Protein AF-A0A3C0VPR1-F1 (afdb_monomer)

Solvent-accessible surface area (backbone atoms only — not comparable to full-atom values): 4549 Å² total; per-residue (Å²): 82,62,51,35,37,70,69,76,34,76,55,52,78,41,80,58,71,44,45,44,86,78,40,55,70,34,44,52,46,19,43,78,59,71,29,44,57,23,31,80,84,68,43,70,75,78,74,93,45,98,71,47,71,40,82,20,32,36,35,25,39,70,75,55,52,56,56,48,51,72,50,53,58,56,54,67,73,75,105

pLDDT: mean 89.23, std 12.75, range [42.31, 98.44]

Structure (mmCIF, N/CA/C/O backbone):
data_AF-A0A3C0VPR1-F1
#
_entry.id   AF-A0A3C0VPR1-F1
#
loop_
_atom_site.group_PDB
_atom_site.id
_atom_site.type_symbol
_atom_site.label_atom_id
_atom_site.label_alt_id
_atom_site.label_comp_id
_atom_site.label_asym_id
_atom_site.label_entity_id
_atom_site.label_seq_id
_atom_site.pdbx_PDB_ins_code
_atom_site.Cartn_x
_atom_site.Cartn_y
_atom_site.Cartn_z
_atom_site.occupancy
_atom_site.B_iso_or_equiv
_atom_site.auth_seq_id
_atom_site.auth_comp_id
_atom_site.auth_asym_id
_atom_site.auth_atom_id
_atom_site.pdbx_PDB_model_num
ATOM 1 N N . LEU A 1 1 ? -5.472 -4.857 1.655 1.00 96.56 1 LEU A N 1
ATOM 2 C CA . LEU A 1 1 ? -5.967 -3.643 0.964 1.00 96.56 1 LEU A CA 1
ATOM 3 C C . LEU A 1 1 ? -7.486 -3.548 1.038 1.00 96.56 1 LEU A C 1
ATOM 5 O O . LEU A 1 1 ? -7.949 -2.738 1.817 1.00 96.56 1 LEU A O 1
ATOM 9 N N . ALA A 1 2 ? -8.263 -4.416 0.378 1.00 98.00 2 ALA A N 1
ATOM 10 C CA . ALA A 1 2 ? -9.735 -4.358 0.446 1.00 98.00 2 ALA A CA 1
ATOM 11 C C . ALA A 1 2 ? -10.308 -4.397 1.879 1.00 98.00 2 ALA A C 1
ATOM 13 O O . ALA A 1 2 ? -11.189 -3.617 2.214 1.00 98.00 2 ALA A O 1
ATOM 14 N N . LEU A 1 3 ? -9.759 -5.250 2.751 1.00 98.19 3 LEU A N 1
ATOM 15 C CA . LEU A 1 3 ? -10.162 -5.309 4.161 1.00 98.19 3 LEU A CA 1
ATOM 16 C C . LEU A 1 3 ? -9.844 -4.021 4.943 1.00 98.19 3 LEU A C 1
ATOM 18 O O . LEU A 1 3 ? -10.567 -3.682 5.872 1.00 98.19 3 LEU A O 1
ATOM 22 N N . VAL A 1 4 ? -8.789 -3.301 4.547 1.00 97.19 4 VAL A N 1
ATOM 23 C CA . VAL A 1 4 ? -8.436 -1.997 5.129 1.00 97.19 4 VAL A CA 1
ATOM 24 C C . VAL A 1 4 ? -9.395 -0.925 4.618 1.00 97.19 4 VAL A C 1
ATOM 26 O O . VAL A 1 4 ? -9.984 -0.206 5.412 1.00 97.19 4 VAL A O 1
ATOM 29 N N . ALA A 1 5 ? -9.638 -0.884 3.305 1.00 98.00 5 ALA A N 1
ATOM 30 C CA . ALA A 1 5 ? -10.610 0.025 2.697 1.00 98.00 5 ALA A CA 1
ATOM 31 C C . ALA A 1 5 ? -12.028 -0.154 3.272 1.00 98.00 5 ALA A C 1
ATOM 33 O O . ALA A 1 5 ? -12.748 0.814 3.478 1.00 98.00 5 ALA A O 1
ATOM 34 N N . GLY A 1 6 ? -12.423 -1.394 3.572 1.00 97.62 6 GLY A N 1
ATOM 35 C CA . GLY A 1 6 ? -13.707 -1.712 4.195 1.00 97.62 6 GLY A CA 1
ATOM 36 C C . GLY A 1 6 ? -13.759 -1.517 5.715 1.00 97.62 6 GLY A C 1
ATOM 37 O O . GLY A 1 6 ? -14.753 -1.915 6.315 1.00 97.62 6 GLY A O 1
ATOM 38 N N . GLY A 1 7 ? -12.703 -0.995 6.350 1.00 95.31 7 GLY A N 1
ATOM 39 C CA . GLY A 1 7 ? -12.657 -0.743 7.797 1.00 95.31 7 GLY A CA 1
ATOM 40 C C . GLY A 1 7 ? -12.628 -1.995 8.682 1.00 95.31 7 GLY A C 1
ATOM 41 O O . GLY A 1 7 ? -12.870 -1.901 9.880 1.00 95.31 7 GLY A O 1
ATOM 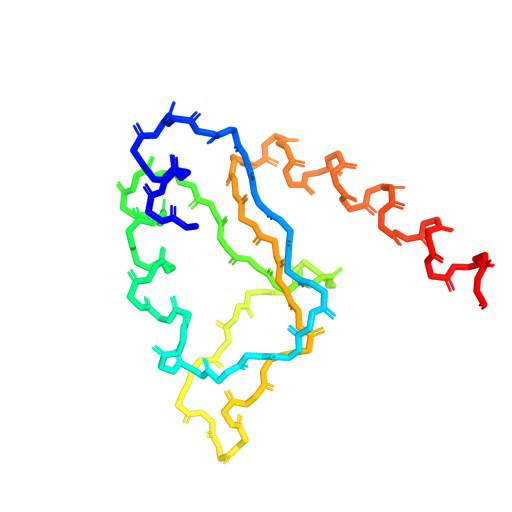42 N N . GLN A 1 8 ? -12.350 -3.175 8.119 1.00 97.81 8 GLN A N 1
ATOM 43 C CA . GLN A 1 8 ? -12.257 -4.434 8.877 1.00 97.81 8 GLN A CA 1
ATOM 44 C C . GLN A 1 8 ? -10.876 -4.623 9.518 1.00 97.81 8 GLN A C 1
ATOM 46 O O . GLN A 1 8 ? -10.736 -5.386 10.468 1.00 97.81 8 GLN A O 1
ATOM 51 N N . PHE A 1 9 ? -9.857 -3.954 8.976 1.00 95.75 9 PHE A N 1
ATOM 52 C CA . PHE A 1 9 ? -8.501 -3.907 9.512 1.00 95.75 9 PHE A CA 1
ATOM 53 C C . PHE A 1 9 ? -7.994 -2.470 9.465 1.00 95.75 9 PHE A C 1
ATOM 55 O O . PHE A 1 9 ? -8.215 -1.772 8.480 1.00 95.75 9 PHE A O 1
ATOM 62 N N . ASP A 1 10 ? -7.250 -2.055 10.486 1.00 93.12 10 ASP A N 1
ATOM 63 C CA . ASP A 1 10 ? -6.765 -0.675 10.581 1.00 93.12 10 ASP A CA 1
ATOM 64 C C . ASP A 1 10 ? -5.662 -0.360 9.558 1.00 93.12 10 ASP A C 1
ATOM 66 O O . ASP A 1 10 ? -5.545 0.763 9.063 1.00 93.12 10 ASP A O 1
ATOM 70 N N . ALA A 1 11 ? -4.828 -1.358 9.246 1.00 94.12 11 ALA A N 1
ATOM 71 C CA . ALA A 1 11 ? -3.711 -1.215 8.326 1.00 94.12 11 ALA A CA 1
ATOM 72 C C . ALA A 1 11 ? -3.173 -2.571 7.829 1.00 94.12 11 ALA A C 1
ATOM 74 O O . ALA A 1 11 ? -3.509 -3.635 8.351 1.00 94.12 11 ALA A O 1
ATOM 75 N N . THR A 1 12 ? -2.299 -2.539 6.821 1.00 93.88 12 THR A N 1
ATOM 76 C CA . THR A 1 12 ? -1.560 -3.707 6.320 1.00 93.88 12 THR A CA 1
ATOM 77 C C . THR A 1 12 ? -0.107 -3.356 6.002 1.00 93.88 12 THR A C 1
ATOM 79 O O . THR A 1 12 ? 0.196 -2.237 5.591 1.00 93.88 12 THR A O 1
ATOM 82 N N . LEU A 1 13 ? 0.783 -4.342 6.134 1.00 92.44 13 LEU A N 1
ATOM 83 C CA . LEU A 1 13 ? 2.192 -4.266 5.749 1.00 92.44 13 LEU A CA 1
ATOM 84 C C . LEU A 1 13 ? 2.524 -5.439 4.822 1.00 92.44 13 LEU A C 1
ATOM 86 O O . LEU A 1 13 ? 2.200 -6.585 5.126 1.00 92.44 13 LEU A O 1
ATOM 90 N N . ILE A 1 14 ? 3.175 -5.161 3.697 1.00 91.81 14 ILE A N 1
ATOM 91 C CA . ILE A 1 14 ? 3.621 -6.162 2.726 1.00 91.81 14 ILE A CA 1
ATOM 92 C C . ILE A 1 14 ? 5.135 -6.022 2.584 1.00 91.81 14 ILE A C 1
ATOM 94 O O . ILE A 1 14 ? 5.624 -5.001 2.108 1.00 91.81 14 ILE A O 1
ATOM 98 N N . MET A 1 15 ? 5.878 -7.049 3.002 1.00 88.75 15 MET A N 1
ATOM 99 C CA . MET A 1 15 ? 7.351 -7.038 2.993 1.00 88.75 15 MET A CA 1
ATOM 100 C C . MET A 1 15 ? 7.970 -7.761 1.791 1.00 88.75 15 MET A C 1
ATOM 102 O O . MET A 1 15 ? 9.179 -7.699 1.590 1.00 88.75 15 MET A O 1
ATOM 106 N N . ASN A 1 16 ? 7.168 -8.467 0.992 1.00 90.94 16 ASN A N 1
ATOM 107 C CA . ASN A 1 16 ? 7.627 -9.079 -0.248 1.00 90.94 16 ASN A CA 1
ATOM 108 C C . ASN A 1 16 ? 7.291 -8.200 -1.451 1.00 90.94 16 ASN A C 1
ATOM 110 O O . ASN A 1 16 ? 6.364 -7.393 -1.426 1.00 90.94 16 ASN A O 1
ATOM 114 N N . ALA A 1 17 ? 8.035 -8.403 -2.536 1.00 93.50 17 ALA A N 1
ATOM 115 C CA . ALA A 1 17 ? 7.794 -7.644 -3.746 1.00 93.50 17 ALA A CA 1
ATOM 116 C C . ALA A 1 17 ? 6.428 -7.972 -4.378 1.00 93.50 17 ALA A C 1
ATOM 118 O O . ALA A 1 17 ? 5.922 -9.100 -4.274 1.00 93.50 17 ALA A O 1
ATOM 119 N N . LYS A 1 18 ? 5.846 -6.970 -5.034 1.00 96.19 18 LYS A N 1
ATOM 120 C CA . LYS A 1 18 ? 4.550 -7.020 -5.724 1.00 96.19 18 LYS A CA 1
ATOM 121 C C . LYS A 1 18 ? 4.645 -6.229 -7.024 1.00 96.19 18 LYS A C 1
ATOM 123 O O . LYS A 1 18 ? 5.393 -5.254 -7.079 1.00 96.19 18 LYS A O 1
ATOM 128 N N . ASN A 1 19 ? 3.937 -6.658 -8.059 1.00 97.31 19 ASN A N 1
ATOM 129 C CA . ASN A 1 19 ? 3.847 -5.901 -9.305 1.00 97.31 19 ASN A CA 1
ATOM 130 C C . ASN A 1 19 ? 2.711 -4.875 -9.232 1.00 97.31 19 ASN A C 1
ATOM 132 O O . ASN A 1 19 ? 1.807 -5.020 -8.410 1.00 97.31 19 ASN A O 1
ATOM 136 N N . ASP A 1 20 ? 2.714 -3.896 -10.138 1.00 97.81 20 ASP A N 1
ATOM 137 C CA . ASP A 1 20 ? 1.639 -2.909 -10.310 1.00 97.81 20 ASP A CA 1
ATOM 138 C C . ASP A 1 20 ? 0.243 -3.549 -10.240 1.00 97.81 20 ASP A C 1
ATOM 140 O O . ASP A 1 20 ? -0.602 -3.120 -9.456 1.00 97.81 20 ASP A O 1
ATOM 144 N N . TRP A 1 21 ? 0.014 -4.622 -11.004 1.00 97.50 21 TRP A N 1
ATOM 145 C CA . TRP A 1 21 ? -1.291 -5.289 -11.083 1.00 97.50 21 TRP A CA 1
ATOM 146 C C . TRP A 1 21 ? -1.707 -6.015 -9.797 1.00 97.50 21 TRP A C 1
ATOM 148 O O . TRP A 1 21 ? -2.895 -6.251 -9.598 1.00 97.50 21 TRP A O 1
ATOM 158 N N . ASP A 1 22 ? -0.768 -6.332 -8.903 1.00 96.88 22 ASP A N 1
ATOM 159 C CA . ASP A 1 22 ? -1.089 -6.924 -7.600 1.00 96.88 22 ASP A CA 1
ATOM 160 C C . ASP A 1 22 ? -1.602 -5.865 -6.601 1.00 96.88 22 ASP A C 1
ATOM 162 O O . ASP A 1 22 ? -2.201 -6.215 -5.582 1.00 96.88 22 ASP A O 1
ATOM 166 N N . ILE A 1 23 ? -1.333 -4.576 -6.857 1.00 97.31 23 ILE A N 1
ATOM 167 C CA . ILE A 1 23 ? -1.516 -3.479 -5.894 1.00 97.31 23 ILE A CA 1
ATOM 168 C C . ILE A 1 23 ? -2.570 -2.479 -6.365 1.00 97.31 23 ILE A C 1
ATOM 170 O O . ILE A 1 23 ? -3.421 -2.092 -5.568 1.00 97.31 23 ILE A O 1
ATOM 174 N N . ALA A 1 24 ? -2.535 -2.079 -7.639 1.00 97.56 24 ALA A N 1
ATOM 175 C CA . ALA A 1 24 ? -3.215 -0.886 -8.147 1.00 97.56 24 ALA A CA 1
ATOM 176 C C . ALA A 1 24 ? -4.717 -0.844 -7.820 1.00 97.56 24 ALA A C 1
ATOM 178 O O . ALA A 1 24 ? -5.231 0.181 -7.380 1.00 97.56 24 ALA A O 1
ATOM 179 N N . ALA A 1 25 ? -5.420 -1.972 -7.964 1.00 98.25 25 ALA A N 1
ATOM 180 C CA . ALA A 1 25 ? -6.840 -2.046 -7.623 1.00 98.25 25 ALA A CA 1
ATOM 181 C C . ALA A 1 25 ? -7.090 -1.828 -6.120 1.00 98.25 25 ALA A C 1
ATOM 183 O O . ALA A 1 25 ? -8.018 -1.128 -5.730 1.00 98.25 25 ALA A O 1
ATOM 184 N N . GLY A 1 26 ? -6.257 -2.425 -5.266 1.00 97.94 26 GLY A N 1
ATOM 185 C CA . GLY A 1 26 ? -6.371 -2.276 -3.820 1.00 97.94 26 GLY A CA 1
ATOM 186 C C . GLY A 1 26 ? -5.939 -0.899 -3.320 1.00 97.94 26 GLY A C 1
ATOM 187 O O . GLY A 1 26 ? -6.501 -0.434 -2.334 1.00 97.94 26 GLY A O 1
ATOM 188 N N . ASP A 1 27 ? -4.972 -0.268 -3.986 1.00 97.62 27 ASP A N 1
ATOM 189 C CA . ASP A 1 27 ? -4.566 1.114 -3.719 1.00 97.62 27 ASP A CA 1
ATOM 190 C C . ASP A 1 27 ? -5.733 2.073 -3.937 1.00 97.62 27 ASP A C 1
ATOM 192 O O . ASP A 1 27 ? -6.135 2.762 -3.003 1.00 97.62 27 ASP A O 1
ATOM 196 N N . LEU A 1 28 ? -6.385 1.998 -5.103 1.00 98.00 28 LEU A N 1
ATOM 197 C CA . LEU A 1 28 ? -7.552 2.829 -5.395 1.00 98.00 28 LEU A CA 1
ATOM 198 C C . LEU A 1 28 ? -8.662 2.660 -4.347 1.00 98.00 28 LEU A C 1
ATOM 200 O O . LEU A 1 28 ? -9.202 3.648 -3.865 1.00 98.00 28 LEU A O 1
ATOM 204 N N . LEU A 1 29 ? -8.969 1.423 -3.939 1.00 98.44 29 LEU A N 1
ATOM 205 C CA . LEU A 1 29 ? -9.971 1.177 -2.894 1.00 98.44 29 LEU A CA 1
ATOM 206 C C . LEU A 1 29 ? -9.618 1.865 -1.571 1.00 98.44 29 LEU A C 1
ATOM 208 O O . LEU A 1 29 ? -10.492 2.429 -0.920 1.00 98.44 29 LEU A O 1
ATOM 212 N N . VAL A 1 30 ? -8.354 1.785 -1.150 1.00 97.81 30 VAL A N 1
ATOM 213 C CA . VAL A 1 30 ? -7.902 2.414 0.096 1.00 97.81 30 VAL A CA 1
ATOM 214 C C . VAL A 1 30 ? -7.930 3.934 -0.035 1.00 97.81 30 VAL A C 1
ATOM 216 O O . VAL A 1 30 ? -8.387 4.596 0.891 1.00 97.81 30 VAL A O 1
ATOM 219 N N . HIS A 1 31 ? -7.500 4.472 -1.176 1.00 96.94 31 HIS A N 1
ATOM 220 C CA . HIS A 1 31 ? -7.507 5.906 -1.445 1.00 96.94 31 HIS A CA 1
ATOM 221 C C . HIS A 1 31 ? -8.921 6.498 -1.395 1.00 96.94 31 HIS A C 1
ATOM 223 O O . HIS A 1 31 ? -9.159 7.462 -0.673 1.00 96.94 31 HIS A O 1
ATOM 229 N N . GLU A 1 32 ? -9.884 5.878 -2.081 1.00 97.81 32 GLU A N 1
ATOM 230 C CA . GLU A 1 32 ? -11.289 6.320 -2.088 1.00 97.81 32 GLU A CA 1
ATOM 231 C C . GLU A 1 32 ? -11.968 6.161 -0.717 1.00 97.81 32 GLU A C 1
ATOM 233 O O . GLU A 1 32 ? -12.903 6.888 -0.388 1.00 97.81 32 GLU A O 1
ATOM 238 N N . ALA A 1 33 ? -11.475 5.248 0.124 1.00 96.94 33 ALA A N 1
ATOM 239 C CA . ALA A 1 33 ? -11.893 5.129 1.521 1.00 96.94 33 ALA A CA 1
ATOM 240 C C . ALA A 1 33 ? -11.241 6.181 2.449 1.00 96.94 33 ALA A C 1
ATOM 242 O O . ALA A 1 33 ? -11.471 6.155 3.659 1.00 96.94 33 ALA A O 1
ATOM 243 N N . GLY A 1 34 ? -10.421 7.094 1.914 1.00 95.31 34 GLY A N 1
ATOM 244 C CA . GLY A 1 34 ? -9.704 8.128 2.669 1.00 95.31 34 GLY A CA 1
ATOM 245 C C . GLY A 1 34 ? -8.410 7.648 3.337 1.00 95.31 34 GLY A C 1
ATOM 246 O O . GLY A 1 34 ? -7.868 8.341 4.197 1.00 95.31 34 GLY A O 1
ATOM 247 N N . GLY A 1 35 ? -7.926 6.458 2.984 1.00 95.81 35 GLY A N 1
ATOM 248 C CA . GLY A 1 35 ? -6.645 5.923 3.433 1.00 95.81 35 GLY A CA 1
ATOM 249 C C . GLY A 1 35 ? -5.494 6.244 2.479 1.00 95.81 35 GLY A C 1
ATOM 250 O O . GLY A 1 35 ? -5.660 6.843 1.418 1.00 95.81 35 GLY A O 1
ATOM 251 N N . VAL A 1 36 ? -4.301 5.786 2.851 1.00 95.81 36 VAL A N 1
ATOM 252 C CA . VAL A 1 36 ? -3.074 5.949 2.066 1.00 95.81 36 VAL A CA 1
ATOM 253 C C . VAL A 1 36 ? -2.428 4.598 1.813 1.00 95.81 36 VAL A C 1
ATOM 255 O O . VAL A 1 36 ? -2.419 3.735 2.691 1.00 95.81 36 VAL A O 1
ATOM 258 N N . VAL A 1 37 ? -1.847 4.438 0.622 1.00 96.38 37 VAL A N 1
ATOM 259 C CA . VAL A 1 37 ? -0.904 3.367 0.288 1.00 96.38 37 VAL A CA 1
ATOM 260 C C . VAL A 1 37 ? 0.420 3.991 -0.137 1.00 96.38 37 VAL A C 1
ATOM 262 O O . VAL A 1 37 ? 0.469 4.881 -0.985 1.00 96.38 37 VAL A O 1
ATOM 265 N N . CYS A 1 38 ? 1.518 3.532 0.453 1.00 94.81 38 CYS A N 1
ATOM 266 C CA . CYS A 1 38 ? 2.853 4.004 0.105 1.00 94.81 38 CYS A CA 1
ATOM 267 C C . CYS A 1 38 ? 3.900 2.903 0.282 1.00 94.81 38 CYS A C 1
ATOM 269 O O . CYS A 1 38 ? 3.659 1.867 0.909 1.00 94.81 38 CYS A O 1
ATOM 271 N N . GLY A 1 39 ? 5.075 3.115 -0.303 1.00 92.69 39 GLY A N 1
ATOM 272 C CA . GLY A 1 39 ? 6.224 2.244 -0.108 1.00 92.69 39 GLY A CA 1
ATOM 273 C C . GLY A 1 39 ? 6.676 2.213 1.354 1.00 92.69 39 GLY A C 1
ATOM 274 O O . GLY A 1 39 ? 6.337 3.077 2.164 1.00 92.69 39 GLY A O 1
ATOM 275 N N . LEU A 1 40 ? 7.512 1.232 1.697 1.00 88.19 40 LEU A N 1
ATOM 276 C CA . LEU A 1 40 ? 8.127 1.141 3.033 1.00 88.19 40 LEU A CA 1
ATOM 277 C C . LEU A 1 40 ? 9.046 2.332 3.369 1.00 88.19 40 LEU A C 1
ATOM 279 O O . LEU A 1 40 ? 9.471 2.481 4.510 1.00 88.19 40 LEU A O 1
ATOM 283 N N . ASP A 1 41 ? 9.395 3.147 2.375 1.00 86.19 41 ASP A N 1
ATOM 284 C CA . ASP A 1 41 ? 10.131 4.408 2.493 1.00 86.19 41 ASP A CA 1
ATOM 285 C C . ASP A 1 41 ? 9.207 5.640 2.556 1.00 86.19 41 ASP A C 1
ATOM 287 O O . ASP A 1 41 ? 9.676 6.772 2.454 1.00 86.19 41 ASP A O 1
ATOM 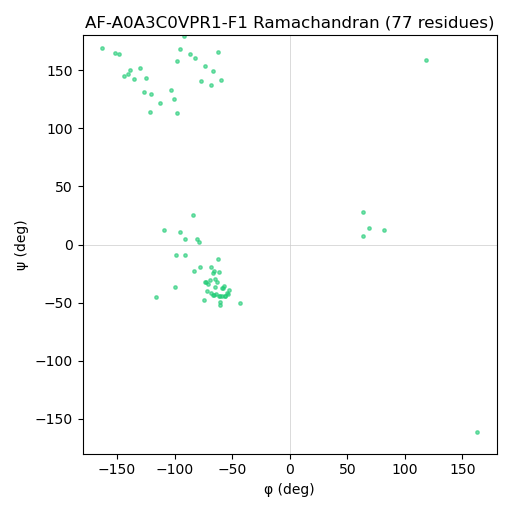291 N N . ARG A 1 42 ? 7.895 5.422 2.721 1.00 86.94 42 ARG A N 1
ATOM 292 C CA . ARG A 1 42 ? 6.816 6.424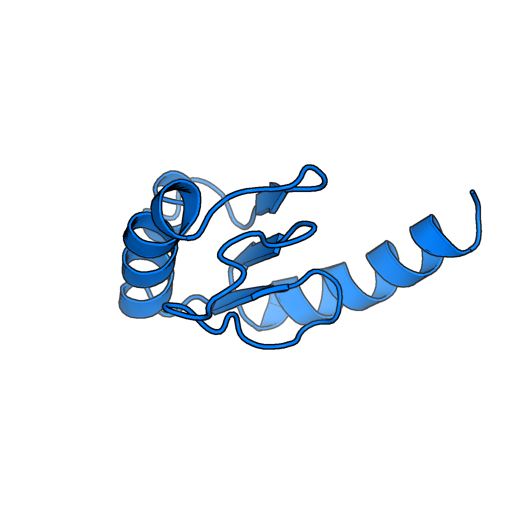 2.713 1.00 86.94 42 ARG A CA 1
ATOM 293 C C . ARG A 1 42 ? 6.628 7.163 1.392 1.00 86.94 42 ARG A C 1
ATOM 295 O O . ARG A 1 42 ? 5.834 8.102 1.343 1.00 86.94 42 ARG A O 1
ATOM 302 N N . LYS A 1 43 ? 7.314 6.770 0.320 1.00 89.88 43 LYS A N 1
ATOM 303 C CA . LYS A 1 43 ? 7.085 7.386 -0.985 1.00 89.88 43 LYS A CA 1
ATOM 304 C C . LYS A 1 43 ? 5.809 6.841 -1.593 1.00 89.88 43 LYS A C 1
ATOM 306 O O . LYS A 1 43 ? 5.506 5.652 -1.484 1.00 89.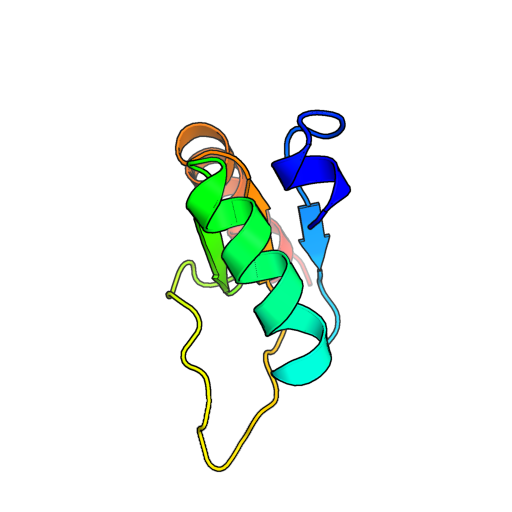88 43 LYS A O 1
ATOM 311 N N . GLN A 1 44 ? 5.059 7.726 -2.235 1.00 92.31 44 GLN A N 1
ATOM 312 C CA . GLN A 1 44 ? 3.889 7.327 -2.997 1.00 92.31 44 GLN A CA 1
ATOM 313 C C . GLN A 1 44 ? 4.301 6.350 -4.101 1.00 92.31 44 GLN A C 1
ATOM 315 O O . GLN A 1 44 ? 5.361 6.496 -4.718 1.00 92.31 44 GLN A O 1
ATOM 320 N N . LEU A 1 45 ? 3.463 5.344 -4.335 1.00 94.88 45 LEU A N 1
ATOM 321 C CA . LEU A 1 45 ? 3.697 4.396 -5.413 1.00 94.88 45 LEU A CA 1
ATOM 322 C C . LEU A 1 45 ? 3.521 5.108 -6.758 1.00 94.88 45 LEU A C 1
ATOM 324 O O . LEU A 1 45 ? 2.604 5.903 -6.944 1.00 94.88 45 LEU A O 1
ATOM 328 N N . THR A 1 46 ? 4.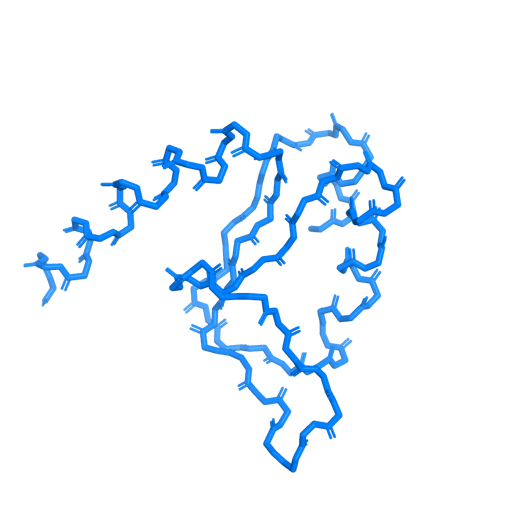424 4.834 -7.695 1.00 95.56 46 THR A N 1
ATOM 329 C CA . THR A 1 46 ? 4.298 5.286 -9.084 1.00 95.56 46 THR A CA 1
ATOM 330 C C . THR A 1 46 ? 4.095 4.065 -9.964 1.00 95.56 46 THR A C 1
ATOM 332 O O . THR A 1 46 ? 4.935 3.166 -9.974 1.00 95.56 46 THR A O 1
ATOM 335 N N . TYR A 1 47 ? 2.984 4.048 -10.689 1.00 96.31 47 TYR A N 1
ATOM 336 C CA . TYR A 1 47 ? 2.600 2.959 -11.583 1.00 96.31 47 TYR A CA 1
ATOM 337 C C . TYR A 1 47 ? 3.035 3.235 -13.021 1.00 96.31 47 TYR A C 1
ATOM 339 O O . TYR A 1 47 ? 3.381 4.367 -13.363 1.00 96.31 47 TYR A O 1
ATOM 347 N N . ASN A 1 48 ? 2.957 2.213 -13.878 1.00 95.94 48 ASN A N 1
ATOM 348 C CA . ASN A 1 48 ? 3.215 2.324 -15.320 1.00 95.94 48 ASN A CA 1
ATOM 349 C C . ASN A 1 48 ? 4.664 2.729 -15.660 1.00 95.94 48 ASN A C 1
ATOM 351 O O . ASN A 1 48 ? 4.943 3.332 -16.695 1.00 95.94 48 ASN A O 1
ATOM 355 N N . ASN A 1 49 ? 5.601 2.384 -14.779 1.00 94.31 49 ASN A N 1
ATOM 356 C CA . ASN A 1 49 ? 7.026 2.463 -15.066 1.00 94.31 49 ASN A CA 1
ATOM 357 C C . ASN A 1 49 ? 7.483 1.226 -15.852 1.00 94.31 49 ASN A C 1
ATOM 359 O O . ASN A 1 49 ? 6.857 0.169 -15.796 1.00 94.31 49 ASN A O 1
ATOM 363 N N . GLN A 1 50 ? 8.633 1.322 -16.529 1.00 95.81 50 GLN A N 1
ATOM 364 C CA . GLN A 1 50 ? 9.242 0.167 -17.206 1.00 95.81 50 GLN A CA 1
ATOM 365 C C . GLN A 1 50 ? 9.511 -0.995 -16.232 1.00 95.81 50 GLN A C 1
ATOM 367 O O . GLN A 1 50 ? 9.367 -2.162 -16.593 1.00 95.81 50 GLN A O 1
ATOM 372 N N . ALA A 1 51 ? 9.881 -0.670 -14.991 1.00 94.25 51 ALA A N 1
ATOM 373 C CA . ALA A 1 51 ? 9.921 -1.612 -13.884 1.00 94.25 51 ALA A CA 1
ATOM 374 C C . ALA A 1 51 ? 8.633 -1.482 -13.058 1.00 94.25 51 ALA A C 1
ATOM 376 O O . ALA A 1 51 ? 8.420 -0.470 -12.397 1.00 94.25 51 ALA A O 1
ATOM 377 N N . THR A 1 52 ? 7.805 -2.524 -13.065 1.00 96.31 52 THR A N 1
ATOM 378 C CA . THR A 1 52 ? 6.487 -2.554 -12.399 1.00 96.31 52 THR A CA 1
ATOM 379 C C . THR A 1 52 ? 6.539 -3.081 -10.964 1.00 96.31 52 THR A C 1
ATOM 381 O O . THR A 1 52 ? 5.507 -3.336 -10.349 1.00 96.31 52 THR A O 1
ATOM 384 N N . ARG A 1 53 ? 7.738 -3.350 -10.435 1.00 96.00 53 ARG A N 1
ATOM 385 C CA . ARG A 1 53 ? 7.925 -4.094 -9.187 1.00 96.00 53 ARG A CA 1
ATOM 386 C C . ARG A 1 53 ? 8.197 -3.155 -8.016 1.00 96.00 53 ARG A C 1
ATOM 388 O O . ARG A 1 53 ? 9.180 -2.421 -8.017 1.00 96.00 53 ARG A O 1
ATOM 395 N N . HIS A 1 54 ? 7.383 -3.277 -6.973 1.00 94.38 54 HIS A N 1
ATOM 396 C CA . HIS A 1 54 ? 7.481 -2.536 -5.715 1.00 94.38 54 HIS A CA 1
ATOM 397 C C . HIS A 1 54 ? 8.080 -3.431 -4.635 1.00 94.38 54 HIS A C 1
ATOM 399 O O . HIS A 1 54 ? 7.652 -4.574 -4.476 1.00 94.38 54 HIS A O 1
ATOM 405 N N . MET A 1 55 ? 9.057 -2.935 -3.873 1.00 91.69 55 MET A N 1
ATOM 406 C CA . MET A 1 55 ? 9.830 -3.726 -2.894 1.00 91.69 55 MET A CA 1
ATOM 407 C C . MET A 1 55 ? 9.156 -3.861 -1.517 1.00 91.69 55 MET A C 1
ATOM 409 O O . MET A 1 55 ? 9.823 -4.073 -0.507 1.00 91.69 55 MET A O 1
ATOM 413 N N . GLY A 1 56 ? 7.829 -3.754 -1.489 1.00 91.75 56 GLY A N 1
ATOM 414 C CA . GLY A 1 56 ? 7.005 -3.746 -0.286 1.00 91.75 56 GLY A CA 1
ATOM 415 C C . GLY A 1 56 ? 6.231 -2.439 -0.136 1.00 91.75 56 GLY A C 1
ATOM 416 O O . GLY A 1 56 ? 6.592 -1.413 -0.714 1.00 91.75 56 GLY A O 1
ATOM 417 N N . LEU A 1 57 ? 5.152 -2.489 0.636 1.00 94.31 57 LEU A N 1
ATOM 418 C CA . LEU A 1 57 ? 4.255 -1.358 0.851 1.00 94.31 57 LEU A CA 1
ATOM 419 C C . LEU A 1 57 ? 3.573 -1.442 2.210 1.00 94.31 57 LEU A C 1
ATOM 421 O O . LEU A 1 57 ? 3.519 -2.503 2.838 1.00 94.31 57 LEU A O 1
ATOM 425 N N . MET A 1 58 ? 3.001 -0.325 2.625 1.00 94.62 58 MET A N 1
ATOM 426 C CA . MET A 1 58 ? 2.078 -0.237 3.744 1.00 94.62 58 MET A CA 1
ATOM 427 C C . MET A 1 58 ? 0.821 0.517 3.323 1.00 94.62 58 MET A C 1
ATOM 429 O O . MET A 1 58 ? 0.862 1.339 2.407 1.00 94.62 58 MET A O 1
ATOM 433 N N . ALA A 1 59 ? -0.298 0.204 3.971 1.00 96.38 59 ALA A N 1
ATOM 434 C CA . ALA A 1 59 ? -1.558 0.901 3.755 1.00 96.38 59 ALA A CA 1
ATOM 435 C C . ALA A 1 59 ? -2.355 1.046 5.050 1.00 96.38 59 ALA A C 1
ATOM 437 O O . ALA A 1 59 ? -2.350 0.122 5.863 1.00 96.38 59 ALA A O 1
ATOM 438 N N . GLY A 1 60 ? -3.065 2.159 5.216 1.00 95.81 60 GLY A N 1
ATOM 439 C CA . GLY A 1 60 ? -3.912 2.453 6.377 1.00 95.81 60 GLY A CA 1
ATOM 440 C C . GLY A 1 60 ? -4.236 3.944 6.472 1.00 95.81 60 GLY A C 1
ATOM 441 O O . GLY A 1 60 ? -4.097 4.670 5.489 1.00 95.81 60 GLY A O 1
ATOM 442 N N . SER A 1 61 ? -4.657 4.410 7.648 1.00 90.06 61 SER A N 1
ATOM 443 C CA . SER A 1 61 ? -4.872 5.843 7.895 1.00 90.06 61 SER A CA 1
ATOM 444 C C . SER A 1 61 ? -3.550 6.607 8.026 1.00 90.06 61 SER A C 1
ATOM 446 O O . SER A 1 61 ? -2.546 6.050 8.479 1.00 90.06 61 SER A O 1
ATOM 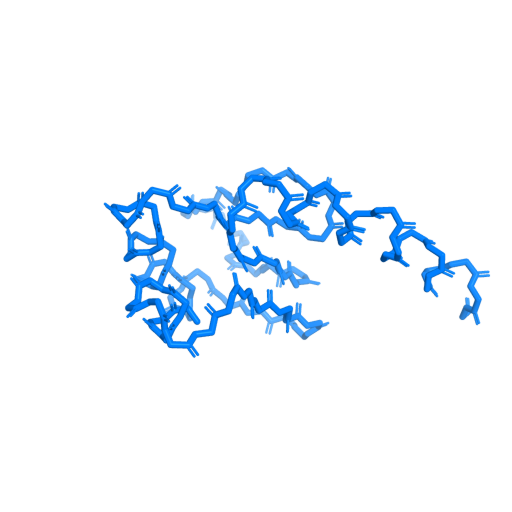448 N N . ASP A 1 62 ? -3.556 7.905 7.715 1.00 85.12 62 ASP A N 1
ATOM 449 C CA . ASP A 1 62 ? -2.375 8.774 7.851 1.00 85.12 62 ASP A CA 1
ATOM 450 C C . ASP A 1 62 ? -1.738 8.715 9.247 1.00 85.12 62 ASP A C 1
ATOM 452 O O . ASP A 1 62 ? -0.511 8.672 9.386 1.00 85.12 62 ASP A O 1
ATOM 456 N N . MET A 1 63 ? -2.574 8.645 10.287 1.00 85.81 63 MET A N 1
ATOM 457 C CA . MET A 1 63 ? -2.126 8.527 11.674 1.00 85.81 63 MET A CA 1
ATOM 458 C C . MET A 1 63 ? -1.319 7.240 11.905 1.00 85.81 63 MET A C 1
ATOM 460 O O . MET A 1 63 ? -0.253 7.277 12.521 1.00 85.81 63 MET A O 1
ATOM 464 N N . LEU A 1 64 ? -1.787 6.104 11.380 1.00 86.38 64 LEU A N 1
ATOM 465 C CA . LEU A 1 64 ? -1.107 4.812 11.526 1.00 86.38 64 LEU A CA 1
ATOM 466 C C . LEU A 1 64 ? 0.143 4.710 10.651 1.00 86.38 64 LEU A C 1
ATOM 468 O O . LEU A 1 64 ? 1.128 4.093 11.056 1.00 86.38 64 LEU A O 1
ATOM 472 N N . MET A 1 65 ? 0.144 5.351 9.480 1.00 83.81 65 MET A N 1
ATOM 473 C CA . MET A 1 65 ? 1.317 5.385 8.603 1.00 83.81 65 MET A CA 1
ATOM 474 C C . MET A 1 65 ? 2.509 6.100 9.255 1.00 83.81 65 MET A C 1
ATOM 476 O O . MET A 1 65 ? 3.657 5.716 9.018 1.00 83.81 65 MET A O 1
ATOM 480 N N . ALA A 1 66 ? 2.269 7.112 10.098 1.00 79.88 66 ALA A N 1
ATOM 481 C CA . ALA A 1 66 ? 3.325 7.761 10.877 1.00 79.88 66 ALA A CA 1
ATOM 482 C C . ALA A 1 66 ? 3.934 6.818 11.933 1.00 79.88 66 ALA A C 1
ATOM 484 O O . ALA A 1 66 ? 5.159 6.727 12.049 1.00 79.88 66 ALA A O 1
ATOM 485 N N . GLU A 1 67 ? 3.095 6.068 12.652 1.00 81.25 67 GLU A N 1
ATOM 486 C CA . GLU A 1 67 ? 3.547 5.112 13.669 1.00 81.25 67 GLU A CA 1
ATOM 487 C C . GLU A 1 67 ? 4.341 3.953 13.046 1.00 81.25 67 GLU A C 1
ATOM 489 O O . GLU A 1 67 ? 5.408 3.586 13.546 1.00 81.25 67 GLU A O 1
ATOM 494 N N . PHE A 1 68 ? 3.873 3.409 11.918 1.00 76.56 68 PHE A N 1
ATOM 495 C CA . PHE A 1 68 ? 4.561 2.336 11.197 1.00 76.56 68 PHE A CA 1
ATOM 496 C C . PHE A 1 68 ? 5.953 2.738 10.731 1.00 76.56 68 PHE A C 1
ATOM 498 O O . PHE A 1 68 ? 6.898 1.976 10.940 1.00 76.56 68 PHE A O 1
ATOM 505 N N . ALA A 1 69 ? 6.112 3.938 10.173 1.00 70.00 69 ALA A N 1
ATOM 506 C CA . ALA A 1 69 ? 7.416 4.425 9.734 1.00 70.00 69 ALA A CA 1
ATOM 507 C C . ALA A 1 69 ? 8.449 4.419 10.874 1.00 70.00 69 ALA A C 1
ATOM 509 O O . ALA A 1 69 ? 9.550 3.894 10.706 1.00 70.00 69 ALA A O 1
ATOM 510 N N . SER A 1 70 ? 8.057 4.890 12.064 1.00 74.06 70 SER A N 1
ATOM 511 C CA . SER A 1 70 ? 8.940 4.932 13.239 1.00 74.06 70 SER A CA 1
ATOM 512 C C . SER A 1 70 ? 9.441 3.549 13.693 1.00 74.06 70 SER A C 1
ATOM 514 O O . SER A 1 70 ? 10.478 3.433 14.356 1.00 74.06 70 SER A O 1
ATOM 516 N N . ARG A 1 71 ? 8.704 2.481 13.354 1.00 75.88 71 ARG A N 1
ATOM 517 C CA . ARG A 1 71 ? 9.007 1.094 13.742 1.00 75.88 71 ARG A CA 1
ATOM 518 C C . ARG A 1 71 ? 9.697 0.310 12.629 1.00 75.88 71 ARG A C 1
ATOM 520 O O . ARG A 1 71 ? 10.591 -0.478 12.926 1.00 75.88 71 ARG A O 1
ATOM 527 N N . VAL A 1 72 ? 9.340 0.540 11.366 1.00 71.12 72 VAL A N 1
ATOM 528 C CA . VAL A 1 72 ? 9.959 -0.123 10.203 1.00 71.12 72 VAL A CA 1
ATOM 529 C C . VAL A 1 72 ? 11.432 0.271 10.055 1.00 71.12 72 VAL A C 1
ATOM 531 O O . VAL A 1 72 ? 12.262 -0.589 9.756 1.00 71.12 72 VAL A O 1
ATOM 534 N N . GLU A 1 73 ? 11.796 1.523 10.343 1.00 66.06 73 GLU A N 1
ATOM 535 C CA . GLU A 1 73 ? 13.205 1.950 10.365 1.00 66.06 73 GLU A CA 1
ATOM 536 C C . GLU A 1 73 ? 14.043 1.158 11.376 1.00 66.06 73 GLU A C 1
ATOM 538 O O . GLU A 1 73 ? 15.178 0.787 11.078 1.00 66.06 73 GLU A O 1
ATOM 543 N N . LYS A 1 74 ? 13.472 0.820 12.539 1.00 59.72 74 LYS A N 1
ATOM 544 C CA . LYS A 1 74 ? 14.160 0.032 13.575 1.00 59.72 74 LYS A CA 1
ATOM 545 C C . LYS A 1 74 ? 14.395 -1.418 13.151 1.00 59.72 74 LYS A C 1
ATOM 547 O O . LYS A 1 74 ? 15.385 -2.011 13.560 1.00 59.72 74 LYS A O 1
ATOM 552 N N . ILE A 1 75 ? 13.518 -1.982 12.320 1.00 62.91 75 ILE A N 1
ATOM 553 C CA . ILE A 1 75 ? 13.655 -3.359 11.822 1.00 62.91 75 ILE A CA 1
ATOM 554 C C . ILE A 1 75 ? 14.793 -3.453 10.800 1.00 62.91 75 ILE A C 1
ATOM 556 O O . ILE A 1 75 ? 15.576 -4.394 10.857 1.00 62.91 75 ILE A O 1
ATOM 560 N N . LYS A 1 76 ? 14.946 -2.458 9.914 1.00 55.66 76 LYS A N 1
ATOM 561 C CA . LYS A 1 76 ? 16.041 -2.430 8.925 1.00 55.66 76 LYS A CA 1
ATOM 562 C C . LYS A 1 76 ? 17.440 -2.293 9.540 1.00 55.66 76 LYS A C 1
ATOM 564 O O . LYS A 1 76 ? 18.400 -2.663 8.884 1.00 55.66 76 LYS A O 1
ATOM 569 N N . HIS A 1 77 ? 17.556 -1.757 10.756 1.00 50.59 77 HIS A N 1
ATOM 570 C C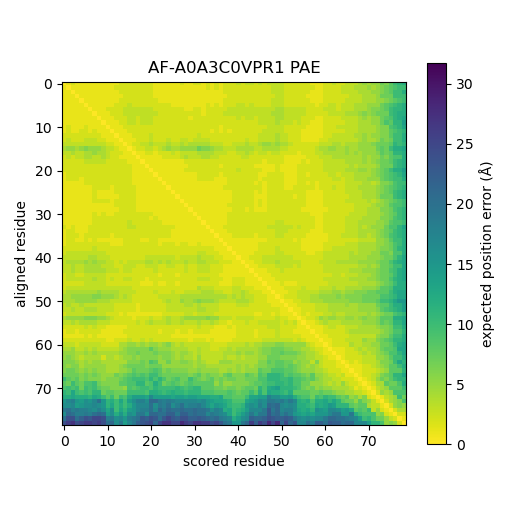A . HIS A 1 77 ? 18.840 -1.583 11.452 1.00 50.59 77 HIS A CA 1
ATOM 571 C C . HIS A 1 77 ? 19.232 -2.770 12.348 1.00 50.59 77 HIS A C 1
ATOM 573 O O . HIS A 1 77 ? 20.349 -2.799 12.854 1.00 50.59 77 HIS A O 1
ATOM 579 N N . ASN A 1 78 ? 18.327 -3.732 12.554 1.00 42.31 78 ASN A N 1
ATOM 580 C CA . ASN A 1 78 ? 18.541 -4.909 13.403 1.00 42.31 78 ASN A CA 1
ATOM 581 C C . ASN A 1 78 ? 18.675 -6.216 12.598 1.00 42.31 78 ASN A C 1
ATOM 583 O O . ASN A 1 78 ? 18.592 -7.299 13.181 1.00 42.31 78 ASN A O 1
ATOM 587 N N . ILE A 1 79 ? 18.845 -6.119 11.278 1.00 46.03 79 ILE A N 1
ATOM 588 C CA . ILE A 1 79 ? 19.072 -7.243 10.358 1.00 46.03 79 ILE A CA 1
ATOM 589 C C . ILE A 1 79 ? 20.414 -7.037 9.666 1.00 46.03 79 ILE A C 1
ATOM 591 O O . ILE A 1 79 ? 20.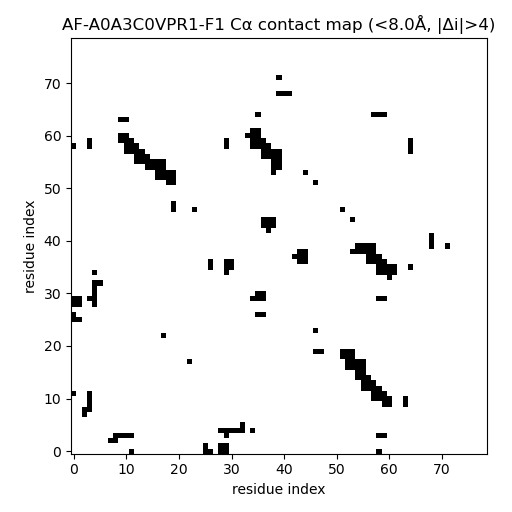675 -5.886 9.251 1.00 46.03 79 ILE A O 1
#

Nearest PDB structures (foldseek):
  5djf-assembly1_A  TM=9.242E-01  e=2.011E-04  Mycobacterium tuberculosis
  5djh-assembly1_A  TM=9.261E-01  e=2.011E-04  Mycobacterium tuberculosis
  5dji-assembly1_A  TM=9.246E-01  e=2.148E-04  Mycobacterium tuberculosis
  5djk-assembly1_A  TM=9.226E-01  e=2.991E-04  Mycobacterium tuberculosis
  5djg-assembly1_A  TM=9.252E-01  e=3.648E-04  Mycobacterium tuberculosis

Radius of gyration: 12.25 Å; Cα c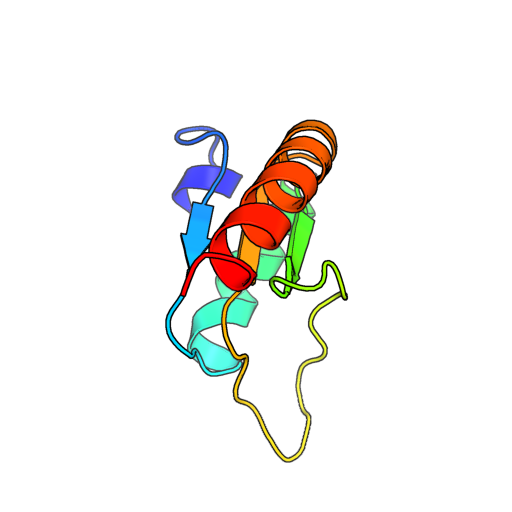ontacts (8 Å, |Δi|>4): 117; chains: 1; bounding box: 33×18×31 Å

Secondary structure (DSSP, 8-state):
-HHHHTTSSSEEEE-S-EEHHHHHHHHHHHHHTT-EEEETTSPBP--S-SS-EES-EEEE-HHHHHHHHHHHHHHHT--

Mean predicted aligned error: 4.34 Å

Foldseek 3Di:
DLCQLVVVDQKDKWQAKDFCVRPVVVQVSLVVSVKHKPALCRHHDDDPDPGRIGRIIMIHHPVVNVVSNVVSVVVVVVD

Sequence (79 aa):
LALVAGGQFDATLIMNAKNDWDIAAGDLLVHEAGGVVCGLDRKQLTYNNQATRHMGLMAGSDMLMAEFASRVEKIKHNI